Protein AF-A0A6C1B1G4-F1 (afdb_monomer_lite)

Foldseek 3Di:
DVVVCLVPDPNSVVVVVVVVVVVVVVVVVVVVVVVVVVVVVVVVVPPD

Radius of gyration: 19.6 Å; chains: 1; bounding box: 31×12×58 Å

Sequence (48 aa):
MAIQELFTTDIGLLSVFTIGFIVVMAAYIYRFVKRHVQEDEQLHRHSH

Structure (mmCIF, N/CA/C/O backbone):
data_AF-A0A6C1B1G4-F1
#
_entry.id   AF-A0A6C1B1G4-F1
#
loop_
_atom_site.group_PDB
_atom_site.id
_atom_site.type_symbol
_atom_site.label_atom_id
_atom_site.label_alt_id
_atom_site.label_comp_id
_atom_site.label_asym_id
_atom_site.label_entity_id
_atom_site.label_seq_id
_atom_site.pdbx_PDB_ins_code
_atom_site.Cartn_x
_atom_site.Cartn_y
_atom_site.Cartn_z
_atom_site.occupancy
_atom_site.B_iso_or_equiv
_atom_site.auth_seq_id
_atom_site.auth_comp_id
_atom_site.auth_asym_id
_atom_site.auth_atom_id
_atom_site.pdbx_PDB_model_num
ATOM 1 N N . MET A 1 1 ? -18.553 -2.964 17.249 1.00 58.53 1 MET A N 1
ATOM 2 C CA . MET A 1 1 ? -17.781 -1.799 17.737 1.00 58.53 1 MET A CA 1
ATOM 3 C C . MET A 1 1 ? -16.271 -1.914 17.463 1.00 58.53 1 MET A C 1
ATOM 5 O O . MET A 1 1 ? -15.541 -1.012 17.826 1.00 58.53 1 MET A O 1
ATOM 9 N N . ALA A 1 2 ? -15.794 -2.937 16.734 1.00 64.19 2 ALA A N 1
ATOM 10 C CA . ALA A 1 2 ? -14.359 -3.156 16.495 1.00 64.19 2 ALA A CA 1
ATOM 11 C C . ALA A 1 2 ? -13.715 -2.206 15.460 1.00 64.19 2 ALA A C 1
ATOM 13 O O . ALA A 1 2 ? -12.536 -1.892 15.558 1.00 64.19 2 ALA A O 1
ATOM 14 N N . ILE A 1 3 ? -14.485 -1.712 14.478 1.00 68.56 3 ILE A N 1
ATOM 15 C CA . ILE A 1 3 ? -13.966 -0.754 13.482 1.00 68.56 3 ILE A CA 1
ATOM 16 C C . ILE A 1 3 ? -13.635 0.591 14.151 1.00 68.56 3 ILE A C 1
ATOM 18 O O . ILE A 1 3 ? -12.637 1.211 13.814 1.00 68.56 3 ILE A O 1
ATOM 22 N N . GLN A 1 4 ? -14.435 1.026 15.133 1.00 63.28 4 GLN A N 1
ATOM 23 C CA . GLN A 1 4 ? -14.215 2.291 15.844 1.00 63.28 4 GLN A CA 1
ATOM 24 C C . GLN A 1 4 ? -12.987 2.241 16.758 1.00 63.28 4 GLN A C 1
ATOM 26 O O . GLN A 1 4 ? -12.229 3.204 16.785 1.00 63.28 4 GLN A O 1
ATOM 31 N N . GLU A 1 5 ? -12.728 1.126 17.443 1.00 63.56 5 GLU A N 1
ATOM 32 C CA . GLU A 1 5 ? -11.494 0.953 18.225 1.00 63.56 5 GLU A CA 1
ATOM 33 C C . GLU A 1 5 ? -10.238 1.036 17.347 1.00 63.56 5 GLU A C 1
ATOM 35 O O . GLU A 1 5 ? -9.266 1.674 17.747 1.00 63.56 5 GLU A O 1
ATOM 40 N N . LEU A 1 6 ? -10.287 0.505 16.119 1.00 63.38 6 LEU A N 1
ATOM 41 C CA . LEU A 1 6 ? -9.188 0.579 15.148 1.00 63.38 6 LEU A CA 1
ATOM 42 C C . LEU A 1 6 ? -8.904 2.005 14.638 1.00 63.38 6 LEU A C 1
ATOM 44 O O . LEU A 1 6 ? -7.804 2.282 14.176 1.00 63.38 6 LEU A O 1
ATOM 48 N N . PHE A 1 7 ? -9.873 2.917 14.707 1.00 63.03 7 PHE A N 1
ATOM 49 C CA . PHE A 1 7 ? -9.665 4.323 14.339 1.00 63.03 7 PHE A CA 1
ATOM 50 C C . PHE A 1 7 ? -9.345 5.221 15.536 1.00 63.03 7 PHE A C 1
ATOM 52 O O . PHE A 1 7 ? -8.799 6.304 15.346 1.00 63.03 7 PHE A O 1
ATOM 59 N N . THR A 1 8 ? -9.684 4.788 16.753 1.00 65.62 8 THR A N 1
ATOM 60 C CA . THR A 1 8 ? -9.619 5.636 17.956 1.00 65.62 8 THR A CA 1
ATOM 61 C C . THR A 1 8 ? -8.404 5.326 18.838 1.00 65.62 8 THR A C 1
ATOM 63 O O . THR A 1 8 ? -8.008 6.169 19.634 1.00 65.62 8 THR A O 1
ATOM 66 N N . THR A 1 9 ? -7.783 4.146 18.700 1.00 73.69 9 THR A N 1
ATOM 67 C CA . THR A 1 9 ? -6.535 3.802 19.408 1.00 73.69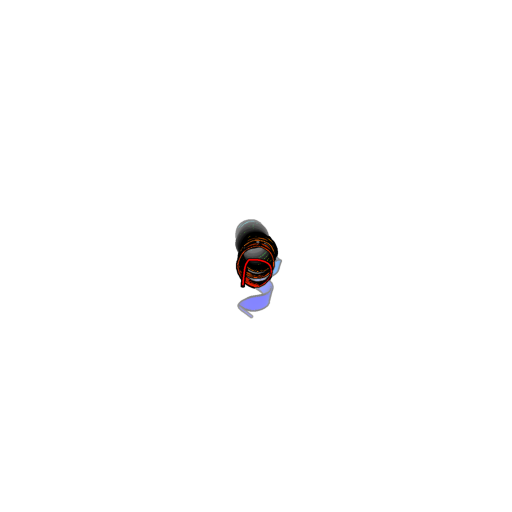 9 THR A CA 1
ATOM 68 C C . THR A 1 9 ? -5.295 4.122 18.573 1.00 73.69 9 THR A C 1
ATOM 70 O O . THR A 1 9 ? -5.275 3.896 17.361 1.00 73.69 9 THR A O 1
ATOM 73 N N . ASP A 1 10 ? -4.227 4.588 19.230 1.00 73.00 10 ASP A N 1
ATOM 74 C CA . ASP A 1 10 ? -2.949 4.977 18.602 1.00 73.00 10 ASP A CA 1
ATOM 75 C C . ASP A 1 10 ? -2.354 3.873 17.709 1.00 73.00 10 ASP A C 1
ATOM 77 O O . ASP A 1 10 ? -1.784 4.125 16.646 1.00 73.00 10 ASP A O 1
ATOM 81 N N . ILE A 1 11 ? -2.543 2.617 18.121 1.00 80.44 11 ILE A N 1
ATOM 82 C CA . ILE A 1 11 ? -2.089 1.421 17.402 1.00 80.44 11 ILE A CA 1
ATOM 83 C C . ILE A 1 11 ? -2.900 1.207 16.121 1.00 80.44 11 ILE A C 1
ATOM 85 O O . ILE A 1 11 ? -2.352 0.840 15.079 1.00 80.44 11 ILE A O 1
ATOM 89 N N . GLY A 1 12 ? -4.207 1.448 16.183 1.00 80.19 12 GLY A N 1
ATOM 90 C CA . GLY A 1 12 ? -5.103 1.266 15.056 1.00 80.19 12 GLY A CA 1
ATOM 91 C C . GLY A 1 12 ? -4.801 2.249 13.922 1.00 80.19 12 GLY A C 1
ATOM 92 O O . GLY A 1 12 ? -4.639 1.821 12.775 1.00 80.19 12 GLY A O 1
ATOM 93 N N . LEU A 1 13 ? -4.578 3.526 14.253 1.00 84.25 13 LEU A N 1
ATOM 94 C CA . LEU A 1 13 ? -4.232 4.561 13.274 1.00 84.25 13 LEU A CA 1
ATOM 95 C C . LEU A 1 13 ? -2.882 4.285 12.588 1.00 84.25 13 LEU A C 1
ATOM 97 O O . LEU A 1 13 ? -2.790 4.382 11.362 1.00 84.25 13 LEU A O 1
ATOM 101 N N . LEU A 1 14 ? -1.859 3.875 13.351 1.00 87.12 14 LEU A N 1
ATOM 102 C CA . LEU A 1 14 ? -0.568 3.461 12.788 1.00 87.12 14 LEU A CA 1
ATOM 103 C C . LEU A 1 14 ? -0.713 2.248 11.862 1.00 87.12 14 LEU A C 1
ATOM 105 O O . LEU A 1 14 ? -0.141 2.250 10.774 1.00 87.12 14 LEU A O 1
ATOM 109 N N . SER A 1 15 ? -1.515 1.246 12.238 1.00 86.25 15 SER A N 1
ATOM 110 C CA . SER A 1 15 ? -1.726 0.054 11.404 1.00 86.25 15 SER A CA 1
ATOM 111 C C . SER A 1 15 ? -2.393 0.389 10.066 1.00 86.25 15 SER A C 1
ATOM 113 O O . SER A 1 15 ? -1.941 -0.072 9.017 1.00 86.25 15 SER A O 1
ATOM 115 N N . VAL A 1 16 ? -3.416 1.252 10.076 1.00 87.00 16 VAL A N 1
ATOM 116 C CA . VAL A 1 16 ? -4.119 1.696 8.864 1.00 87.00 16 VAL A CA 1
ATOM 117 C C . VAL A 1 16 ? -3.183 2.520 7.985 1.00 87.00 16 VAL A C 1
ATOM 119 O O . VAL A 1 16 ? -3.177 2.343 6.765 1.00 87.00 16 VAL A O 1
ATOM 122 N N . PHE A 1 17 ? -2.338 3.360 8.590 1.00 90.50 17 PHE A N 1
ATOM 123 C CA . PHE A 1 17 ? -1.319 4.115 7.867 1.00 90.50 17 PHE A CA 1
ATOM 124 C C . PHE A 1 17 ? -0.296 3.193 7.195 1.00 90.50 17 PHE A C 1
ATOM 126 O O . PHE A 1 17 ? -0.007 3.357 6.011 1.00 90.50 17 PHE A O 1
ATOM 133 N N . THR A 1 18 ? 0.213 2.183 7.907 1.00 92.94 18 THR A N 1
ATOM 134 C CA . THR A 1 18 ? 1.150 1.199 7.346 1.00 92.94 18 THR A CA 1
ATOM 135 C C . THR A 1 18 ? 0.521 0.402 6.206 1.00 92.94 18 THR A C 1
ATOM 137 O O . THR A 1 18 ? 1.131 0.274 5.145 1.00 92.94 18 THR A O 1
ATOM 140 N N . ILE A 1 19 ? -0.704 -0.100 6.386 1.00 93.25 19 ILE A N 1
ATOM 141 C CA . ILE A 1 19 ? -1.423 -0.841 5.342 1.00 93.25 19 ILE A CA 1
ATOM 142 C C . ILE A 1 19 ? -1.631 0.055 4.114 1.00 93.25 19 ILE A C 1
ATOM 144 O O . ILE A 1 19 ? -1.318 -0.354 2.996 1.00 93.25 19 ILE A O 1
ATOM 148 N N . GLY A 1 20 ? -2.082 1.297 4.313 1.00 95.31 20 GLY A N 1
ATOM 149 C CA . GLY A 1 20 ? -2.237 2.275 3.236 1.00 95.31 20 GLY A CA 1
ATOM 150 C C . GLY A 1 20 ? -0.922 2.558 2.507 1.00 95.31 20 GLY A C 1
ATOM 151 O O . GLY A 1 20 ? -0.885 2.547 1.277 1.00 95.31 20 GLY A O 1
ATOM 152 N N . PHE A 1 21 ? 0.175 2.735 3.247 1.00 95.94 21 PHE A N 1
ATOM 153 C CA . PHE A 1 21 ? 1.502 2.971 2.681 1.00 95.94 21 PHE A CA 1
ATOM 154 C C . PHE A 1 21 ? 1.974 1.803 1.805 1.00 95.94 21 PHE A C 1
ATOM 156 O O . PHE A 1 21 ? 2.425 2.021 0.679 1.00 95.94 21 PHE A O 1
ATOM 163 N N . ILE A 1 22 ? 1.809 0.562 2.277 1.00 96.56 22 ILE A N 1
ATOM 164 C CA . ILE A 1 22 ? 2.168 -0.644 1.516 1.00 96.56 22 ILE A CA 1
ATOM 165 C C . ILE A 1 22 ? 1.335 -0.745 0.234 1.00 96.56 22 ILE A C 1
ATOM 167 O O . ILE A 1 22 ? 1.886 -1.023 -0.832 1.00 96.56 22 ILE A O 1
ATOM 171 N N . VAL A 1 23 ? 0.027 -0.478 0.306 1.00 96.94 23 VAL A N 1
ATOM 172 C CA . VAL A 1 23 ? -0.862 -0.499 -0.868 1.00 96.94 23 VAL A CA 1
ATOM 173 C C . VAL A 1 23 ? -0.435 0.544 -1.903 1.00 96.94 23 VAL A C 1
ATOM 175 O O . VAL A 1 23 ? -0.358 0.231 -3.093 1.00 96.94 23 VAL A O 1
ATOM 178 N N . VAL A 1 24 ? -0.099 1.761 -1.468 1.00 96.75 24 VAL A N 1
ATOM 179 C CA . VAL A 1 24 ? 0.401 2.821 -2.359 1.00 96.75 24 VAL A CA 1
ATOM 180 C C . VAL A 1 24 ? 1.726 2.417 -3.001 1.00 96.75 24 VAL A C 1
ATOM 182 O O . VAL A 1 24 ? 1.880 2.569 -4.214 1.00 96.75 24 VAL A O 1
ATOM 185 N N . MET A 1 25 ? 2.662 1.857 -2.231 1.00 96.38 25 MET A N 1
ATOM 186 C CA . MET A 1 25 ? 3.927 1.346 -2.765 1.00 96.38 25 MET A CA 1
ATOM 187 C C . MET A 1 25 ? 3.704 0.245 -3.805 1.00 96.38 25 MET A C 1
ATOM 189 O O . MET A 1 25 ? 4.292 0.294 -4.885 1.00 96.38 25 MET A O 1
ATO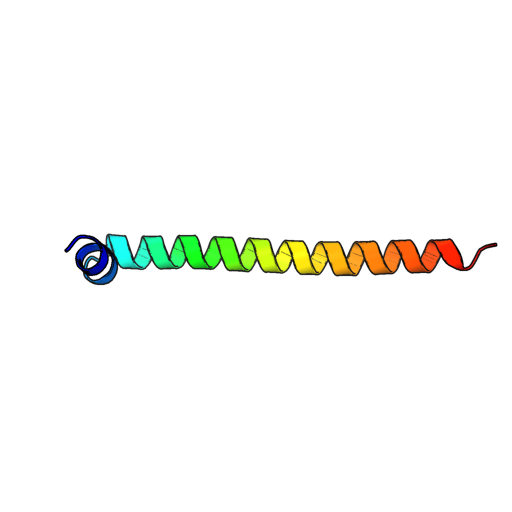M 193 N N . ALA A 1 26 ? 2.835 -0.723 -3.514 1.00 96.31 26 ALA A N 1
ATOM 194 C CA . ALA A 1 26 ? 2.522 -1.813 -4.431 1.00 96.31 26 ALA A CA 1
ATOM 195 C C . ALA A 1 26 ? 1.912 -1.287 -5.739 1.00 96.31 26 ALA A C 1
ATOM 197 O O . ALA A 1 26 ? 2.343 -1.675 -6.826 1.00 96.31 26 ALA A O 1
ATOM 198 N N . ALA A 1 27 ? 0.968 -0.345 -5.649 1.00 96.12 27 ALA A N 1
ATOM 199 C CA . ALA A 1 27 ? 0.379 0.307 -6.815 1.00 96.12 27 ALA A CA 1
ATOM 200 C C . ALA A 1 27 ? 1.419 1.109 -7.617 1.00 96.12 27 ALA A C 1
ATOM 202 O O . ALA A 1 27 ? 1.423 1.058 -8.849 1.00 96.12 27 ALA A O 1
ATOM 203 N N . TYR A 1 28 ? 2.321 1.821 -6.935 1.00 94.44 28 TYR A N 1
ATOM 204 C CA . TYR A 1 28 ? 3.394 2.583 -7.570 1.00 94.44 28 TYR A CA 1
ATOM 205 C C . TYR A 1 28 ? 4.354 1.671 -8.338 1.00 94.44 28 TYR A C 1
ATOM 207 O O . TYR A 1 28 ? 4.630 1.932 -9.510 1.00 94.44 28 TYR A O 1
ATOM 215 N N . ILE A 1 29 ? 4.800 0.575 -7.717 1.00 93.00 29 ILE A N 1
ATOM 216 C CA . ILE A 1 29 ? 5.674 -0.423 -8.348 1.00 93.00 29 ILE A CA 1
ATOM 217 C C . ILE A 1 29 ? 4.962 -1.074 -9.533 1.00 93.00 29 ILE A C 1
ATOM 219 O O . ILE A 1 29 ? 5.534 -1.139 -10.616 1.00 93.00 29 ILE A O 1
ATOM 223 N N . TYR A 1 30 ? 3.703 -1.489 -9.378 1.00 93.06 30 TYR A N 1
ATOM 224 C CA . TYR A 1 30 ? 2.928 -2.066 -10.479 1.00 93.06 30 TYR A CA 1
ATOM 225 C C . TYR A 1 30 ? 2.825 -1.104 -11.668 1.00 93.06 30 TYR A C 1
ATOM 227 O O . TYR A 1 30 ? 3.029 -1.495 -12.817 1.00 93.06 30 TYR A O 1
ATOM 235 N N . ARG A 1 31 ? 2.562 0.182 -11.404 1.00 91.50 31 ARG A N 1
ATOM 236 C CA . ARG A 1 31 ? 2.502 1.212 -12.446 1.00 91.50 31 ARG A CA 1
ATOM 237 C C . ARG A 1 31 ? 3.863 1.444 -13.102 1.00 91.50 31 ARG A C 1
ATOM 239 O O . ARG A 1 31 ? 3.918 1.631 -14.315 1.00 91.50 31 ARG A O 1
ATOM 246 N N . PHE A 1 32 ? 4.932 1.446 -12.311 1.00 88.50 32 PHE A N 1
ATOM 247 C CA . PHE A 1 32 ? 6.302 1.613 -12.786 1.00 88.50 32 PHE A CA 1
ATOM 248 C C . PHE A 1 32 ? 6.717 0.452 -13.695 1.00 88.50 32 PHE A C 1
ATOM 250 O O . PHE A 1 32 ? 7.111 0.686 -14.834 1.00 88.50 32 PHE A O 1
ATOM 257 N N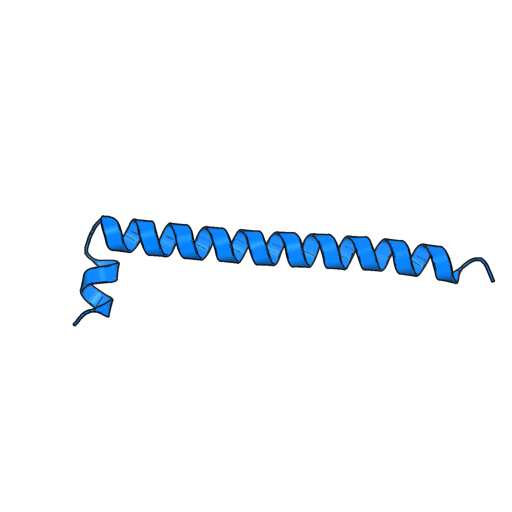 . VAL A 1 33 ? 6.521 -0.787 -13.239 1.00 89.81 33 VAL A N 1
ATOM 258 C CA . VAL A 1 33 ? 6.814 -2.001 -14.012 1.00 89.81 33 VAL A CA 1
ATOM 259 C C . VAL A 1 33 ? 5.977 -2.040 -15.285 1.00 89.81 33 VAL A C 1
ATOM 261 O O . VAL A 1 33 ? 6.525 -2.252 -16.358 1.00 89.81 33 VAL A O 1
ATOM 264 N N . LYS A 1 34 ? 4.670 -1.759 -15.208 1.00 83.38 34 LYS A N 1
ATOM 265 C CA . LYS A 1 34 ? 3.804 -1.727 -16.395 1.00 83.38 34 LYS A CA 1
ATOM 266 C C . LYS A 1 34 ? 4.284 -0.713 -17.436 1.00 83.38 34 LYS A C 1
ATOM 268 O O . LYS A 1 34 ? 4.240 -1.007 -18.624 1.00 83.38 34 LYS A O 1
ATOM 273 N N . ARG A 1 35 ? 4.730 0.470 -17.005 1.00 79.06 35 ARG A N 1
ATOM 274 C CA . ARG A 1 35 ? 5.253 1.495 -17.915 1.00 79.06 35 ARG A CA 1
ATOM 275 C C . ARG A 1 35 ? 6.585 1.074 -18.542 1.00 79.06 35 ARG A C 1
ATOM 277 O O . ARG A 1 35 ? 6.768 1.297 -19.729 1.00 79.06 35 ARG A O 1
ATOM 284 N N . HIS A 1 36 ? 7.461 0.437 -17.769 1.00 78.25 36 HIS A N 1
ATOM 285 C CA . HIS A 1 36 ? 8.763 -0.026 -18.250 1.00 78.25 36 HIS A CA 1
ATOM 286 C C . HIS A 1 36 ? 8.633 -1.193 -19.240 1.00 78.25 36 HIS A C 1
ATOM 288 O O . HIS A 1 36 ? 9.192 -1.149 -20.327 1.00 78.25 36 HIS A O 1
ATOM 294 N N . VAL A 1 37 ? 7.785 -2.177 -18.926 1.00 72.12 37 VAL A N 1
ATOM 295 C CA . VAL A 1 37 ? 7.489 -3.307 -19.823 1.00 72.12 37 VAL A CA 1
ATOM 296 C C . VAL A 1 37 ? 6.856 -2.829 -21.135 1.00 72.12 37 VAL A C 1
ATOM 298 O O . VAL A 1 37 ? 7.158 -3.364 -22.195 1.00 72.12 37 VAL A O 1
ATOM 301 N N . GLN A 1 38 ? 6.006 -1.797 -21.094 1.00 66.31 38 GLN A N 1
ATOM 302 C CA . GLN A 1 38 ? 5.436 -1.215 -22.313 1.00 66.31 38 GLN A CA 1
ATOM 303 C C . GLN A 1 38 ? 6.477 -0.510 -23.192 1.00 66.31 38 GLN A C 1
ATOM 305 O O . GLN A 1 38 ? 6.336 -0.539 -24.412 1.00 66.31 38 GLN A O 1
ATOM 310 N N . GLU A 1 39 ? 7.500 0.116 -22.608 1.00 61.50 39 GLU A N 1
ATOM 311 C CA . GLU A 1 39 ? 8.610 0.700 -23.374 1.00 61.50 39 GLU A CA 1
ATOM 312 C C . GLU A 1 39 ? 9.480 -0.391 -24.022 1.00 61.50 39 GLU A C 1
ATOM 314 O O . GLU A 1 39 ? 9.822 -0.272 -25.201 1.00 61.50 39 GLU A O 1
ATOM 319 N N . ASP A 1 40 ? 9.734 -1.498 -23.319 1.00 59.50 40 ASP A N 1
ATOM 320 C CA . ASP A 1 40 ? 10.495 -2.636 -23.857 1.00 59.50 40 ASP A CA 1
ATOM 321 C C . ASP A 1 40 ? 9.751 -3.363 -24.996 1.00 59.50 40 ASP A C 1
ATOM 323 O O . ASP A 1 40 ? 10.356 -3.766 -25.995 1.00 59.50 40 ASP A O 1
ATOM 327 N N . GLU A 1 41 ? 8.421 -3.486 -24.912 1.00 58.81 41 GLU A N 1
ATOM 328 C CA . GLU A 1 41 ? 7.607 -4.079 -25.984 1.00 58.81 41 GLU A CA 1
ATOM 329 C C . GLU A 1 41 ? 7.503 -3.188 -27.234 1.00 58.81 41 GLU A C 1
ATOM 331 O O . GLU A 1 41 ? 7.351 -3.698 -28.350 1.00 58.81 41 GLU A O 1
ATOM 336 N N . GLN A 1 42 ? 7.588 -1.862 -27.081 1.00 58.75 42 GLN A N 1
ATOM 337 C CA . GLN A 1 42 ? 7.560 -0.933 -28.217 1.00 58.75 42 GLN A CA 1
ATOM 338 C C . GLN A 1 42 ? 8.878 -0.931 -28.996 1.00 58.75 42 GLN A C 1
ATOM 340 O O . GLN A 1 42 ? 8.855 -0.809 -30.224 1.00 58.75 42 GLN A O 1
ATOM 345 N N . LEU A 1 43 ? 10.011 -1.133 -28.319 1.00 58.50 43 LEU A N 1
ATOM 346 C CA . LEU A 1 43 ? 11.325 -1.165 -28.962 1.00 58.50 43 LEU A CA 1
A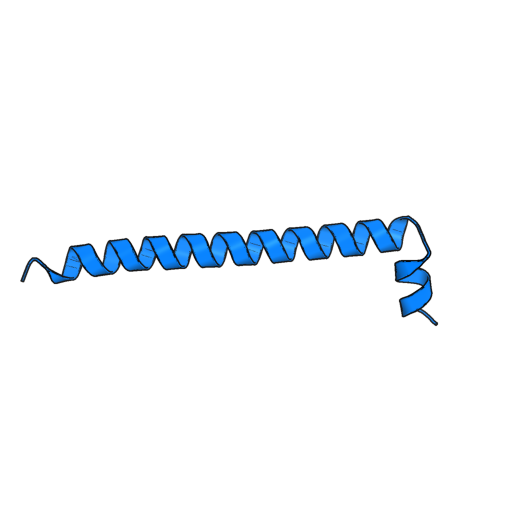TOM 347 C C . LEU A 1 43 ? 11.524 -2.419 -29.837 1.00 58.50 43 LEU A C 1
ATOM 349 O O . LEU A 1 43 ? 12.146 -2.339 -30.89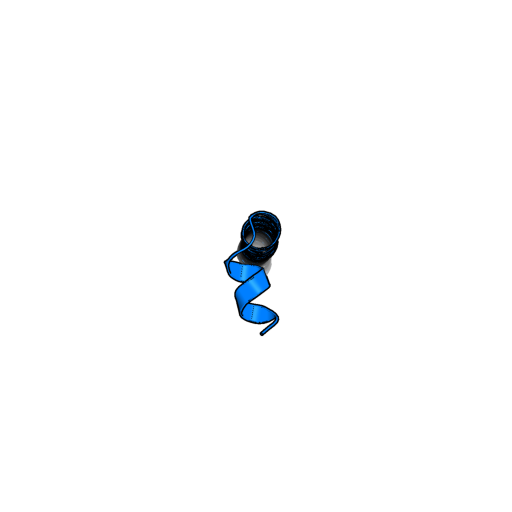4 1.00 58.50 43 LEU A O 1
ATOM 353 N N . HIS A 1 44 ? 10.939 -3.562 -29.460 1.00 54.41 44 HIS A N 1
ATOM 354 C CA . HIS A 1 44 ? 11.068 -4.819 -30.212 1.00 54.41 44 HIS A CA 1
ATOM 355 C C . HIS A 1 44 ? 10.139 -4.967 -31.428 1.00 54.41 44 HIS A C 1
ATOM 357 O O . HIS A 1 44 ? 10.316 -5.901 -32.208 1.00 54.41 44 HIS A O 1
ATOM 363 N N . ARG A 1 45 ? 9.161 -4.075 -31.638 1.00 57.47 45 ARG A N 1
ATOM 364 C CA . ARG A 1 45 ? 8.245 -4.168 -32.794 1.00 57.47 45 ARG A CA 1
ATOM 365 C C . ARG A 1 45 ? 8.744 -3.424 -34.041 1.00 57.47 45 ARG A C 1
ATOM 367 O O . ARG A 1 45 ? 8.189 -3.618 -35.115 1.00 57.47 45 ARG A O 1
ATOM 374 N N . HIS A 1 46 ? 9.775 -2.588 -33.923 1.00 54.53 46 HIS A N 1
ATOM 375 C CA . HIS A 1 46 ? 10.243 -1.739 -35.027 1.00 54.53 46 HIS A CA 1
ATOM 376 C C . HIS A 1 46 ? 11.431 -2.304 -35.824 1.00 54.53 46 HIS A C 1
ATOM 378 O O . HIS A 1 46 ? 11.930 -1.626 -36.721 1.00 54.53 46 HIS A O 1
ATOM 384 N N . SER A 1 47 ? 11.887 -3.521 -35.517 1.00 54.19 47 SER A N 1
ATOM 385 C CA . SER A 1 47 ? 13.028 -4.170 -36.176 1.00 54.19 47 SER A CA 1
ATOM 386 C C . SER A 1 47 ? 12.649 -5.287 -37.159 1.00 54.19 47 SER A C 1
ATOM 388 O O . SER A 1 47 ? 13.511 -6.105 -37.484 1.00 54.19 47 SER A O 1
ATOM 390 N N . HIS A 1 48 ? 11.403 -5.329 -37.648 1.00 46.94 48 HIS A N 1
ATOM 391 C CA . HIS A 1 48 ? 10.970 -6.319 -38.637 1.00 46.94 48 HIS A CA 1
ATOM 392 C C . HIS A 1 48 ? 10.314 -5.711 -39.874 1.00 46.94 48 HIS A C 1
ATOM 394 O O . HIS A 1 48 ? 9.548 -4.733 -39.719 1.00 46.94 48 HIS A O 1
#

Secondary structure (DSSP, 8-state):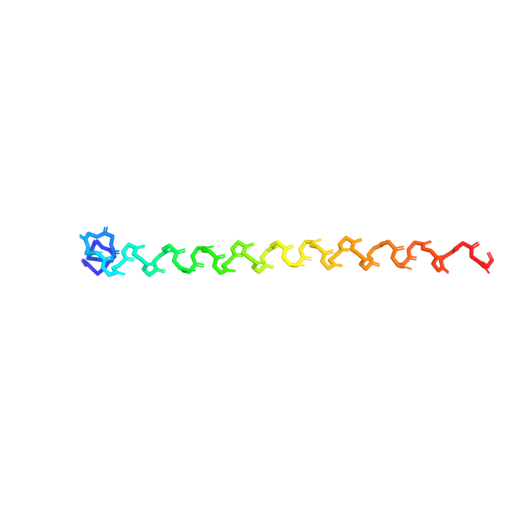
-HHHHHHHSHHHHHHHHHHHHHHHHHHHHHHHHHHHHHHHHHHTTS--

Organism: NCBI:txid2016596

InterPro domains:
  IPR021494 Protein of unknown function DUF3149 [PF11346] (4-42)

pLDDT: mean 77.15, std 15.41, range [46.94, 96.94]